Protein AF-A0A800E986-F1 (afdb_monomer_lite)

pLDDT: mean 93.39, std 3.63, range [77.56, 97.38]

Foldseek 3Di:
DVVVVVDDDDDDAQADPPDDGAQAQVPRDVVSVVPDPDDDPPRRVGGHPDDDWDWDQDPVRDIDTPD

Secondary structure (DSSP, 8-state):
-HHHH-S------SS-TTSPPPSSGGGS-HHHHTTSS---SS-TT-----PPP-EEE-TTS-EEE--

Sequence (67 aa):
MTQKFGKPIVSTSANISGEKQPKQFSEITDKIKNNVDYIVNLHQDKIMKIPSQILLINKNGRVKILR

Structure (mmCIF, N/CA/C/O backbone):
data_AF-A0A800E986-F1
#
_entry.id   AF-A0A800E986-F1
#
loop_
_atom_site.group_PDB
_atom_site.id
_atom_site.type_symbol
_atom_site.label_atom_id
_atom_site.label_alt_id
_atom_site.label_comp_id
_atom_site.label_asym_id
_atom_site.label_entity_id
_atom_site.label_seq_id
_atom_site.pdbx_PDB_ins_code
_atom_site.Cartn_x
_atom_site.Cartn_y
_atom_site.Cartn_z
_atom_site.occupancy
_atom_site.B_iso_or_equiv
_atom_site.auth_seq_id
_atom_site.auth_comp_id
_atom_site.auth_asym_id
_atom_site.auth_atom_id
_atom_site.pdbx_PDB_model_num
ATOM 1 N N . MET A 1 1 ? -6.097 -14.904 -6.066 1.00 77.56 1 MET A N 1
ATOM 2 C CA . MET A 1 1 ? -7.073 -13.841 -6.399 1.00 77.56 1 MET A CA 1
ATOM 3 C C . MET A 1 1 ? -6.842 -13.302 -7.805 1.00 77.56 1 MET A C 1
ATOM 5 O O . MET A 1 1 ? -7.710 -13.491 -8.641 1.00 77.56 1 MET A O 1
ATOM 9 N N . THR A 1 2 ? -5.668 -12.737 -8.101 1.00 81.88 2 THR A N 1
ATOM 10 C CA . THR A 1 2 ? -5.317 -12.146 -9.411 1.00 81.88 2 THR A CA 1
ATOM 11 C C . THR A 1 2 ? -5.573 -13.061 -10.613 1.00 81.88 2 THR A C 1
ATOM 13 O O . THR A 1 2 ? -6.236 -12.635 -11.548 1.00 81.88 2 THR A O 1
ATOM 16 N N . GLN A 1 3 ? -5.156 -14.334 -10.565 1.00 88.31 3 GLN A N 1
ATOM 17 C CA . GLN A 1 3 ? -5.402 -15.285 -11.667 1.00 88.31 3 GLN A CA 1
ATOM 18 C C . GLN A 1 3 ? -6.897 -15.513 -11.955 1.00 88.31 3 GLN A C 1
ATOM 20 O O . GLN A 1 3 ? -7.286 -15.651 -13.106 1.00 88.31 3 GLN A O 1
ATOM 25 N N . LYS A 1 4 ? -7.742 -15.523 -10.914 1.00 93.69 4 LYS A N 1
ATOM 26 C CA . LYS A 1 4 ? -9.194 -15.726 -11.052 1.00 93.69 4 LYS A CA 1
ATOM 27 C C . LYS A 1 4 ? -9.942 -14.443 -11.436 1.00 93.69 4 LYS A C 1
ATOM 29 O O . LYS A 1 4 ? -11.010 -14.531 -12.019 1.00 93.69 4 LYS A O 1
ATOM 34 N N . PHE A 1 5 ? -9.402 -13.269 -11.092 1.00 92.12 5 PHE A N 1
ATOM 35 C CA . PHE A 1 5 ? -10.034 -11.971 -11.363 1.00 92.12 5 PHE A CA 1
ATOM 36 C C . PHE A 1 5 ? -10.002 -11.596 -12.854 1.00 92.12 5 PHE A C 1
ATOM 38 O O . PHE A 1 5 ? -10.865 -10.861 -13.324 1.00 92.12 5 PHE A O 1
ATOM 45 N N . GLY A 1 6 ? -9.019 -12.104 -13.608 1.00 94.81 6 GLY A N 1
ATOM 46 C CA . GLY A 1 6 ? -8.954 -11.958 -15.068 1.00 94.81 6 GLY A CA 1
ATOM 47 C C . GLY A 1 6 ? -8.614 -10.550 -15.575 1.00 94.81 6 GLY A C 1
ATOM 48 O O . GLY A 1 6 ? -8.622 -10.325 -16.782 1.00 94.81 6 GLY A O 1
ATOM 49 N N . LYS A 1 7 ? -8.314 -9.597 -14.682 1.00 94.00 7 LYS A N 1
ATOM 50 C CA . LYS A 1 7 ? -7.942 -8.210 -15.005 1.00 94.00 7 LYS A CA 1
ATOM 51 C C . LYS A 1 7 ? -6.794 -7.725 -14.103 1.00 94.00 7 LYS A C 1
ATOM 53 O O . LYS A 1 7 ? -6.623 -8.264 -13.006 1.00 94.00 7 LYS A O 1
ATOM 58 N N . PRO A 1 8 ? -6.001 -6.720 -14.521 1.00 93.56 8 PRO A N 1
ATOM 59 C CA . PRO A 1 8 ? -5.036 -6.066 -13.638 1.00 93.56 8 PRO A CA 1
ATOM 60 C C . PRO A 1 8 ? 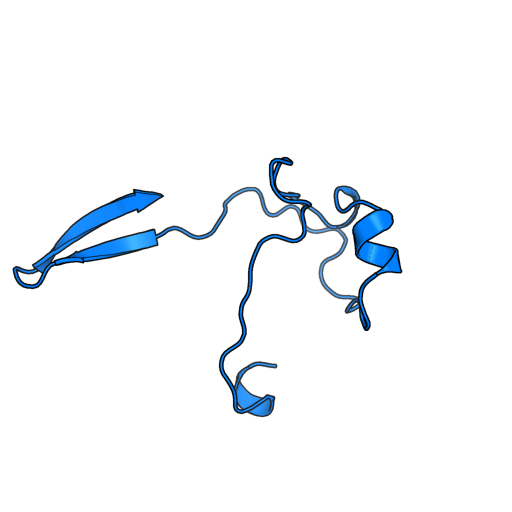-5.716 -5.442 -12.411 1.00 93.56 8 PRO A C 1
ATOM 62 O O . PRO A 1 8 ? -6.861 -5.000 -12.489 1.00 93.56 8 PRO A O 1
ATOM 65 N N . ILE A 1 9 ? -4.997 -5.385 -11.287 1.00 92.31 9 ILE A N 1
ATOM 66 C CA . ILE A 1 9 ? -5.471 -4.777 -10.037 1.00 92.31 9 ILE A CA 1
ATOM 67 C C . ILE A 1 9 ? -4.562 -3.602 -9.691 1.00 92.31 9 ILE A C 1
ATOM 69 O O . ILE A 1 9 ? -3.341 -3.753 -9.626 1.00 92.31 9 ILE A O 1
ATOM 73 N N . VAL A 1 10 ? -5.164 -2.444 -9.430 1.00 92.62 10 VAL A N 1
ATOM 74 C CA . VAL A 1 10 ? -4.462 -1.308 -8.830 1.00 92.62 10 VAL A CA 1
ATOM 75 C C . VAL A 1 10 ? -4.347 -1.572 -7.331 1.00 92.62 10 VAL A C 1
ATOM 77 O O . VAL A 1 10 ? -5.354 -1.688 -6.641 1.00 92.62 10 VAL A O 1
ATOM 80 N N . SER A 1 11 ? -3.116 -1.705 -6.837 1.00 90.44 11 SER A N 1
ATOM 81 C CA . SER A 1 11 ? -2.823 -2.030 -5.436 1.00 90.44 11 SER A CA 1
ATOM 82 C C . SER A 1 11 ? -1.993 -0.917 -4.801 1.00 90.44 11 SER A C 1
ATOM 84 O O . SER A 1 11 ? -0.765 -0.997 -4.748 1.00 90.44 11 SER A O 1
ATOM 86 N N . THR A 1 12 ? -2.660 0.137 -4.340 1.00 91.56 12 THR A N 1
ATOM 87 C CA . THR A 1 12 ? -2.046 1.234 -3.577 1.00 91.56 12 THR A CA 1
ATOM 88 C C . THR A 1 12 ? -2.203 1.011 -2.072 1.00 91.56 12 THR A C 1
ATOM 90 O O . THR A 1 12 ? -3.023 0.205 -1.637 1.00 91.56 12 THR A O 1
ATOM 93 N N . SER A 1 13 ? -1.419 1.717 -1.256 1.00 91.62 13 SER A N 1
ATOM 94 C CA . SER A 1 13 ? -1.584 1.696 0.200 1.00 91.62 13 SER A CA 1
ATOM 95 C C . SER A 1 13 ? -2.951 2.263 0.609 1.00 91.62 13 SER A C 1
ATOM 97 O O . SER A 1 13 ? -3.441 3.222 0.012 1.00 91.62 13 SER A O 1
ATOM 99 N N . ALA A 1 14 ? -3.571 1.663 1.627 1.00 94.31 14 ALA A N 1
ATOM 100 C CA . ALA A 1 14 ? -4.902 2.031 2.113 1.00 94.31 14 ALA A CA 1
ATOM 101 C C . ALA A 1 14 ? -4.842 3.221 3.091 1.00 94.31 14 ALA A C 1
ATOM 103 O O . ALA A 1 14 ? -5.125 3.079 4.278 1.00 94.31 14 ALA A O 1
ATOM 104 N N . ASN A 1 15 ? -4.442 4.390 2.592 1.00 95.12 15 ASN A N 1
ATOM 105 C CA . ASN A 1 15 ? -4.420 5.659 3.327 1.00 95.12 15 ASN A CA 1
ATOM 106 C C . ASN A 1 15 ? -5.126 6.768 2.545 1.00 95.12 15 ASN A C 1
ATOM 108 O O . ASN A 1 15 ? -5.267 6.689 1.324 1.00 95.12 15 ASN A O 1
ATOM 112 N N . ILE A 1 16 ? -5.531 7.829 3.244 1.00 95.69 16 ILE A N 1
ATOM 113 C CA . ILE A 1 16 ? -5.981 9.057 2.587 1.00 95.69 16 ILE A CA 1
ATOM 114 C C . ILE A 1 16 ? -4.760 9.744 1.961 1.00 95.69 16 ILE A C 1
ATOM 116 O O . ILE A 1 16 ? -3.642 9.668 2.479 1.00 95.69 16 ILE A O 1
ATOM 120 N N . SER A 1 17 ? -4.954 10.393 0.813 1.00 93.75 17 SER A N 1
ATOM 121 C CA . SER A 1 17 ? -3.883 11.129 0.136 1.00 93.75 17 SER A CA 1
ATOM 122 C C . SER A 1 17 ? -3.249 12.167 1.069 1.00 93.75 17 SER A C 1
ATOM 124 O O . SER A 1 17 ? -3.955 12.904 1.753 1.00 93.75 17 SER A O 1
ATOM 126 N N . GLY A 1 18 ? -1.916 12.215 1.098 1.00 93.44 18 GLY A N 1
ATOM 127 C CA . GLY A 1 18 ? -1.144 13.078 1.998 1.00 93.44 18 GLY A CA 1
ATOM 128 C C . GLY A 1 18 ? -0.904 12.496 3.395 1.00 93.44 18 GLY A C 1
ATOM 129 O O . GLY A 1 18 ? 0.005 12.954 4.084 1.00 93.44 18 GLY A O 1
ATOM 130 N N . GLU A 1 19 ? 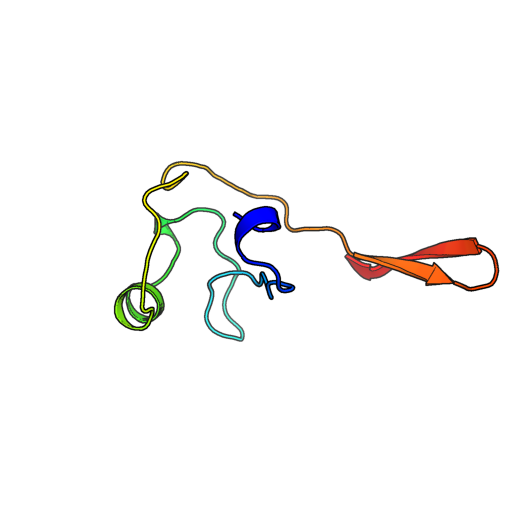-1.641 11.460 3.804 1.00 94.88 19 GLU A N 1
ATOM 131 C CA . GLU A 1 19 ? -1.399 10.772 5.073 1.00 94.88 19 GLU A CA 1
ATOM 132 C C . GLU A 1 19 ? -0.290 9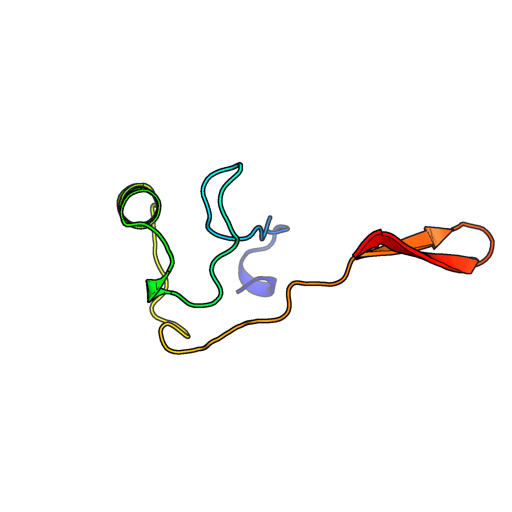.719 4.961 1.00 94.88 19 GLU A C 1
ATOM 134 O O . GLU A 1 19 ? 0.102 9.268 3.879 1.00 94.88 19 GLU A O 1
ATOM 139 N N . LYS A 1 20 ? 0.222 9.304 6.121 1.00 92.62 20 LYS A N 1
ATOM 140 C CA . LYS A 1 20 ? 1.226 8.247 6.220 1.00 92.62 20 LYS A CA 1
ATOM 141 C C . LYS A 1 20 ? 0.637 6.903 5.781 1.00 92.62 20 LYS A C 1
ATOM 143 O O . LYS A 1 20 ? -0.500 6.574 6.099 1.00 92.62 20 LYS A O 1
ATOM 148 N N . GLN A 1 21 ? 1.446 6.099 5.096 1.00 93.12 21 GLN A N 1
ATOM 149 C CA . GLN A 1 21 ? 1.055 4.746 4.701 1.00 93.12 21 GLN A CA 1
ATOM 150 C C . GLN A 1 21 ? 0.926 3.843 5.943 1.00 93.12 21 GLN A C 1
ATOM 152 O O . GLN A 1 21 ? 1.863 3.824 6.754 1.00 93.12 21 GLN A O 1
ATOM 157 N N . PRO A 1 22 ? -0.179 3.087 6.093 1.00 94.25 22 PRO A N 1
ATOM 158 C CA . PRO A 1 22 ? -0.361 2.164 7.201 1.00 94.25 22 PRO A CA 1
ATOM 159 C C . PRO A 1 22 ? 0.596 0.983 7.060 1.00 94.25 22 PRO A C 1
ATOM 161 O O . PRO A 1 22 ? 0.788 0.434 5.973 1.00 94.25 22 PRO A O 1
ATOM 164 N N . LYS A 1 23 ? 1.168 0.564 8.180 1.00 9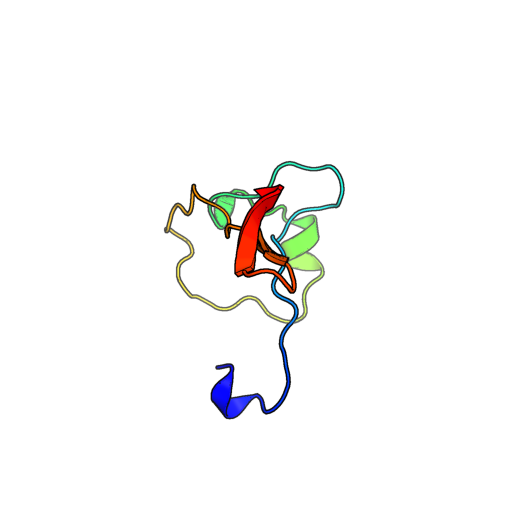4.12 23 LYS A N 1
ATOM 165 C CA . LYS A 1 23 ? 2.017 -0.624 8.294 1.00 94.12 23 LYS A CA 1
ATOM 166 C C . LYS A 1 23 ? 1.223 -1.863 8.679 1.00 94.12 23 LYS A C 1
ATOM 168 O O . LYS A 1 23 ? 1.711 -2.968 8.489 1.00 94.12 23 LYS A O 1
ATOM 173 N N . GLN A 1 24 ? 0.030 -1.701 9.234 1.00 94.62 24 GLN A N 1
ATOM 174 C CA . GLN A 1 24 ? -0.835 -2.798 9.667 1.00 94.62 24 GLN A CA 1
ATOM 175 C C . GLN A 1 24 ? -2.304 -2.383 9.581 1.00 94.62 24 GLN A C 1
ATOM 177 O O . GLN A 1 24 ? -2.616 -1.197 9.469 1.00 94.62 24 GLN A O 1
ATOM 182 N N . PHE A 1 25 ? -3.213 -3.354 9.656 1.00 95.06 25 PHE A N 1
ATOM 183 C CA . PHE A 1 25 ? -4.646 -3.106 9.479 1.00 95.06 25 PHE A CA 1
ATOM 184 C C . PHE A 1 25 ? -5.224 -2.130 10.512 1.00 95.06 25 PHE A C 1
ATOM 186 O O . PHE A 1 25 ? -6.036 -1.277 10.160 1.00 95.06 25 PHE A O 1
ATOM 193 N N . SER A 1 26 ? -4.774 -2.198 11.768 1.00 95.00 26 SER A N 1
ATOM 194 C CA . SER A 1 26 ? -5.252 -1.302 12.830 1.00 95.00 26 SER A CA 1
ATOM 195 C C . SER A 1 26 ? -4.878 0.171 12.616 1.00 95.00 26 SER A C 1
ATOM 197 O O . SER A 1 26 ? -5.480 1.033 13.244 1.00 95.00 26 SER A O 1
ATOM 199 N N . GLU A 1 27 ? -3.906 0.473 11.746 1.00 95.56 27 GLU A N 1
ATOM 200 C CA . GLU A 1 27 ? -3.533 1.849 11.381 1.00 95.56 27 GLU A CA 1
ATOM 201 C C . GLU A 1 27 ? -4.419 2.424 10.261 1.00 95.56 27 GLU A C 1
ATOM 203 O O . GLU A 1 27 ? -4.364 3.622 9.990 1.00 95.56 27 GLU A O 1
ATOM 208 N N . ILE A 1 28 ? -5.240 1.598 9.600 1.00 95.62 28 ILE A N 1
ATOM 209 C CA . ILE A 1 28 ? -6.192 2.065 8.587 1.00 95.62 28 ILE A CA 1
ATOM 210 C C . ILE A 1 28 ? -7.343 2.781 9.297 1.00 95.62 28 ILE A C 1
ATOM 212 O O . ILE A 1 28 ? -7.957 2.237 10.220 1.00 95.62 28 ILE A O 1
ATOM 216 N N . THR A 1 29 ? -7.657 3.994 8.846 1.00 96.75 29 THR A N 1
ATOM 217 C CA . THR A 1 29 ? -8.710 4.822 9.442 1.00 96.75 29 THR A CA 1
ATOM 218 C C . THR A 1 29 ? -10.098 4.238 9.190 1.00 96.75 29 THR A C 1
ATOM 220 O O . THR A 1 29 ? -10.373 3.662 8.133 1.00 96.75 29 THR A O 1
ATOM 223 N N . ASP A 1 30 ? -11.020 4.447 10.129 1.00 96.62 30 ASP A N 1
ATOM 224 C CA . ASP A 1 30 ? -12.409 3.996 9.965 1.00 96.62 30 ASP A CA 1
ATOM 225 C C . ASP A 1 30 ? -13.112 4.709 8.806 1.00 96.62 30 ASP A C 1
ATOM 227 O O . ASP A 1 30 ? -14.003 4.146 8.177 1.00 96.62 30 ASP A O 1
ATOM 231 N N . LYS A 1 31 ? -12.639 5.907 8.433 1.00 96.56 31 LYS A N 1
ATOM 232 C CA . LYS A 1 31 ? -13.061 6.587 7.206 1.00 96.56 31 LYS A CA 1
ATOM 233 C C . LYS A 1 31 ? -12.869 5.697 5.978 1.00 96.56 31 LYS A C 1
ATOM 235 O O . LYS A 1 31 ? -13.775 5.623 5.162 1.00 96.56 31 LYS A O 1
ATOM 240 N N . ILE A 1 32 ? -11.736 5.008 5.839 1.00 96.56 32 ILE A N 1
ATOM 241 C CA . ILE A 1 32 ? -11.533 4.072 4.725 1.00 96.56 32 ILE A CA 1
ATOM 242 C C . ILE A 1 32 ? -12.373 2.814 4.937 1.00 96.56 32 ILE A C 1
ATOM 244 O O . ILE A 1 32 ? -13.082 2.411 4.020 1.00 96.56 32 ILE A O 1
ATOM 248 N N . LYS A 1 33 ? -12.350 2.221 6.139 1.00 95.62 33 LYS A N 1
ATOM 249 C CA . LYS A 1 33 ? -13.062 0.958 6.414 1.00 95.62 33 LYS A CA 1
ATOM 250 C C . LYS A 1 33 ? -14.567 1.046 6.143 1.00 95.62 33 LYS A C 1
ATOM 252 O O . LYS A 1 33 ? -15.147 0.085 5.656 1.00 95.62 33 LYS A O 1
ATOM 257 N N . ASN A 1 34 ? -15.172 2.200 6.412 1.00 97.38 34 ASN A N 1
ATOM 258 C CA . ASN A 1 34 ? -16.603 2.433 6.231 1.00 97.38 34 ASN A CA 1
ATOM 259 C C . ASN A 1 34 ? -16.986 2.863 4.801 1.00 97.38 34 ASN A C 1
ATOM 261 O O . ASN A 1 34 ? -18.171 2.992 4.519 1.00 97.38 34 ASN A O 1
ATOM 265 N N . ASN A 1 35 ? -16.018 3.122 3.913 1.00 97.00 35 ASN A N 1
ATOM 266 C CA . ASN A 1 35 ? -16.257 3.598 2.540 1.00 97.00 35 ASN A CA 1
ATOM 267 C C . ASN A 1 35 ? -15.788 2.602 1.462 1.00 97.00 35 ASN A C 1
ATOM 269 O O . ASN A 1 35 ? -15.682 2.970 0.295 1.00 97.00 35 ASN A O 1
ATOM 273 N N . VAL A 1 36 ? -15.479 1.358 1.835 1.00 96.44 36 VAL A N 1
ATOM 274 C CA . VAL A 1 36 ? -15.119 0.288 0.893 1.00 96.44 36 VAL A CA 1
ATOM 275 C C . VAL A 1 36 ? -16.219 -0.764 0.826 1.00 96.44 36 VAL A C 1
ATOM 277 O O . VAL A 1 36 ? -16.864 -1.055 1.829 1.00 96.44 36 VAL A O 1
ATOM 280 N N . ASP A 1 37 ? -16.388 -1.384 -0.340 1.00 97.31 37 ASP A N 1
ATOM 281 C CA . ASP A 1 37 ? -17.408 -2.422 -0.541 1.00 97.31 37 ASP A CA 1
ATOM 282 C C . ASP A 1 37 ? -17.093 -3.721 0.214 1.00 97.31 37 ASP A C 1
ATOM 284 O O . ASP A 1 37 ? -17.991 -4.481 0.575 1.00 97.31 37 ASP A O 1
ATOM 288 N N . TYR A 1 38 ? -15.806 -4.010 0.430 1.00 95.19 38 TYR A N 1
ATOM 289 C CA . TYR A 1 38 ? -15.378 -5.246 1.073 1.00 95.19 38 TYR A CA 1
ATOM 290 C C . TYR A 1 38 ? -13.990 -5.135 1.712 1.00 95.19 38 TYR A C 1
ATOM 292 O O . TYR A 1 38 ? -13.045 -4.623 1.110 1.00 95.19 38 TYR A O 1
ATOM 300 N N . ILE A 1 39 ? -13.854 -5.706 2.912 1.00 94.81 39 ILE A N 1
ATOM 301 C CA . ILE A 1 39 ? -12.581 -5.904 3.611 1.00 94.81 39 ILE A CA 1
ATOM 302 C C . ILE A 1 39 ? -12.378 -7.403 3.799 1.00 94.81 39 ILE A C 1
ATOM 304 O O . ILE A 1 39 ? -13.159 -8.071 4.475 1.00 94.81 39 ILE A O 1
ATOM 308 N N . VAL A 1 40 ? -11.303 -7.937 3.225 1.00 92.31 40 VAL A N 1
ATOM 309 C CA . VAL A 1 40 ? -10.965 -9.352 3.384 1.00 92.31 40 VAL A CA 1
ATOM 310 C C . VAL A 1 40 ? -10.410 -9.630 4.788 1.00 92.31 40 VAL A C 1
ATOM 312 O O . VAL A 1 40 ? -9.623 -8.856 5.334 1.00 92.31 40 VAL A O 1
ATOM 315 N N . ASN A 1 41 ? -10.777 -10.766 5.374 1.00 91.81 41 ASN A N 1
ATOM 316 C CA . ASN A 1 41 ? -10.346 -11.209 6.703 1.00 91.81 41 ASN A CA 1
ATOM 317 C C . ASN A 1 41 ? -8.964 -11.89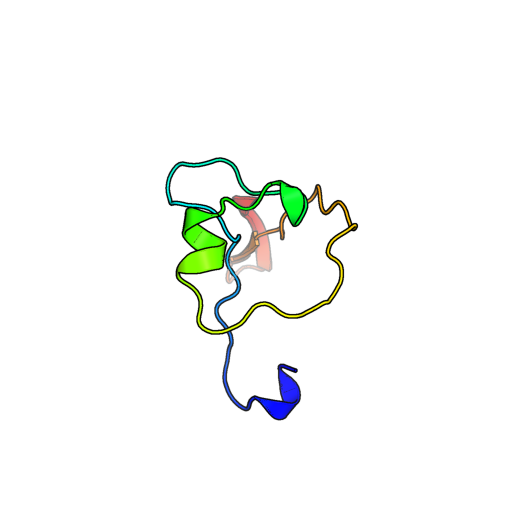5 6.688 1.00 91.81 41 ASN A C 1
ATOM 319 O O . ASN A 1 41 ? -8.783 -12.978 7.243 1.00 91.81 41 ASN A O 1
ATOM 323 N N . LEU A 1 42 ? -7.977 -11.281 6.033 1.00 90.38 42 LEU A N 1
ATOM 324 C CA . LEU A 1 42 ? -6.616 -11.813 5.932 1.00 90.38 42 LEU A CA 1
ATOM 325 C C . LEU A 1 42 ? -5.599 -10.824 6.503 1.00 90.38 42 LEU A C 1
ATOM 327 O O . LEU A 1 42 ? -5.663 -9.631 6.235 1.00 90.38 42 LEU A O 1
ATOM 331 N N . HIS A 1 43 ? -4.611 -11.351 7.231 1.00 86.12 43 HIS A N 1
ATOM 332 C CA . HIS A 1 43 ? -3.396 -10.629 7.638 1.00 86.12 43 HIS A CA 1
ATOM 333 C C . HIS A 1 43 ? -3.616 -9.337 8.448 1.00 86.12 43 HIS A C 1
ATOM 335 O O . HIS A 1 43 ? -2.780 -8.439 8.388 1.00 86.12 43 HIS A O 1
ATOM 341 N N . GLN A 1 44 ? -4.688 -9.255 9.240 1.00 90.88 44 GLN A N 1
ATOM 342 C CA . GLN A 1 44 ? -4.992 -8.052 10.024 1.00 90.88 44 GLN A CA 1
ATOM 343 C C . GLN A 1 44 ? -3.938 -7.754 11.110 1.00 90.88 44 GLN A C 1
ATOM 345 O O . GLN A 1 44 ? -3.636 -6.590 11.363 1.00 90.88 44 GLN A O 1
ATOM 350 N N . ASP A 1 45 ? -3.279 -8.787 11.644 1.00 92.62 45 ASP A N 1
ATOM 351 C CA . ASP A 1 45 ? -2.257 -8.640 12.695 1.00 92.62 45 ASP A CA 1
ATOM 352 C C . ASP A 1 45 ? -0.821 -8.530 12.153 1.00 92.62 45 ASP A C 1
ATOM 354 O O . ASP A 1 45 ? 0.146 -8.470 12.915 1.00 92.62 45 ASP A O 1
ATOM 358 N N . LYS A 1 46 ? -0.637 -8.540 10.825 1.00 91.50 46 LYS A N 1
ATOM 359 C CA . LYS A 1 46 ? 0.702 -8.480 10.224 1.00 91.50 46 LYS A CA 1
ATOM 360 C C . LYS A 1 46 ? 1.194 -7.042 10.106 1.00 91.50 46 LYS A C 1
ATOM 362 O O . LYS A 1 46 ? 0.497 -6.172 9.592 1.00 91.50 46 LYS A O 1
ATOM 367 N N . ILE A 1 47 ? 2.459 -6.839 10.476 1.00 92.69 47 ILE A N 1
ATOM 368 C CA . ILE A 1 47 ? 3.165 -5.568 10.295 1.00 92.69 47 ILE A CA 1
ATOM 369 C C . ILE A 1 47 ? 4.011 -5.625 9.018 1.00 92.69 47 ILE A C 1
ATOM 371 O O . ILE A 1 47 ? 5.009 -6.341 8.944 1.00 92.69 47 ILE A O 1
ATOM 375 N N . MET A 1 48 ? 3.647 -4.825 8.023 1.00 88.12 48 MET A N 1
ATOM 376 C CA . MET A 1 48 ? 4.359 -4.629 6.763 1.00 88.12 48 MET A CA 1
ATOM 377 C C . MET A 1 48 ? 5.040 -3.259 6.766 1.00 88.12 48 MET A C 1
ATOM 379 O O . MET A 1 48 ? 4.439 -2.232 6.467 1.00 88.12 48 MET A O 1
ATOM 383 N N . LYS A 1 49 ? 6.323 -3.232 7.142 1.00 87.81 49 LYS A N 1
ATOM 384 C CA . LYS A 1 49 ? 7.085 -1.977 7.286 1.00 87.81 49 LYS A CA 1
ATOM 385 C C . LYS A 1 49 ? 7.718 -1.483 5.986 1.00 87.81 49 LYS A C 1
ATOM 387 O O . LYS A 1 49 ? 8.082 -0.312 5.914 1.00 87.81 49 LYS A O 1
ATOM 392 N N . ILE A 1 50 ? 7.901 -2.375 5.012 1.00 88.56 50 ILE A N 1
ATOM 393 C CA . ILE A 1 50 ? 8.662 -2.111 3.790 1.00 88.56 50 ILE A CA 1
ATOM 394 C C . ILE A 1 50 ? 7.673 -2.012 2.624 1.00 88.56 50 ILE A C 1
ATOM 396 O O . ILE A 1 50 ? 7.031 -3.014 2.303 1.00 88.56 50 ILE A O 1
ATOM 400 N N . PRO A 1 51 ? 7.516 -0.834 1.999 1.00 87.31 51 PRO A N 1
ATOM 401 C CA . PRO A 1 51 ? 6.686 -0.700 0.811 1.00 87.31 51 PRO A CA 1
ATOM 402 C C . PRO A 1 51 ? 7.382 -1.327 -0.408 1.00 87.31 51 PRO A C 1
ATOM 404 O O . PRO A 1 51 ? 8.583 -1.590 -0.396 1.00 87.31 51 PRO A O 1
ATOM 407 N N . SER A 1 52 ? 6.640 -1.539 -1.496 1.00 90.44 52 SER A N 1
ATOM 408 C CA . SER A 1 52 ? 7.219 -2.037 -2.752 1.00 90.44 52 SER A CA 1
ATOM 409 C C . SER A 1 52 ? 8.298 -1.093 -3.281 1.00 90.44 52 SER A C 1
ATOM 411 O O . SER A 1 52 ? 8.090 0.118 -3.269 1.00 90.44 52 SER A O 1
ATOM 413 N N . GLN A 1 53 ? 9.392 -1.635 -3.808 1.00 94.31 53 GLN A N 1
ATOM 414 C CA . GLN A 1 53 ? 10.388 -0.845 -4.530 1.00 94.31 53 GLN A CA 1
ATOM 415 C C . GLN A 1 53 ? 9.933 -0.592 -5.972 1.00 94.31 53 GLN A C 1
ATOM 417 O O . GLN A 1 53 ? 9.255 -1.429 -6.574 1.00 94.31 53 GLN A O 1
ATOM 422 N N . ILE A 1 54 ? 10.302 0.557 -6.532 1.00 94.38 54 ILE A N 1
ATOM 423 C CA . ILE A 1 54 ? 10.077 0.896 -7.938 1.00 94.38 54 ILE A CA 1
ATOM 424 C C . ILE A 1 54 ? 11.432 1.071 -8.612 1.00 94.38 54 ILE A C 1
ATOM 426 O O . ILE A 1 54 ? 12.187 1.997 -8.312 1.00 94.38 54 ILE A O 1
ATOM 430 N N . LEU A 1 55 ? 11.701 0.196 -9.577 1.00 96.38 55 LEU A N 1
ATOM 431 C CA . LEU A 1 55 ? 12.897 0.228 -10.407 1.00 96.38 55 LEU A CA 1
ATOM 432 C C . LEU A 1 55 ? 12.525 0.722 -11.804 1.00 96.38 55 LEU A C 1
ATOM 434 O O . LEU A 1 55 ? 11.652 0.156 -12.458 1.00 96.38 55 LEU A O 1
ATOM 438 N N . LEU A 1 56 ? 13.209 1.758 -12.276 1.00 96.81 56 LEU A N 1
ATOM 439 C CA . LEU A 1 56 ? 13.142 2.195 -13.664 1.00 96.81 56 LEU A CA 1
ATOM 440 C C . LEU A 1 56 ? 14.279 1.542 -14.451 1.00 96.81 56 LEU A C 1
ATOM 442 O O . LEU A 1 56 ? 15.453 1.794 -14.177 1.00 96.81 56 LEU A O 1
ATOM 446 N N . ILE A 1 57 ? 13.927 0.735 -15.450 1.00 97.19 57 ILE A N 1
ATOM 447 C CA . ILE A 1 57 ? 14.883 0.091 -16.355 1.00 97.19 57 ILE A CA 1
ATOM 448 C C . ILE A 1 57 ? 14.920 0.890 -17.659 1.00 97.19 57 ILE A C 1
ATOM 450 O O . ILE A 1 57 ? 13.921 0.991 -18.370 1.00 97.19 57 ILE A O 1
ATOM 454 N N . ASN A 1 58 ? 16.070 1.489 -17.965 1.00 96.44 58 ASN A N 1
ATOM 455 C CA . ASN A 1 58 ? 16.266 2.267 -19.187 1.00 96.44 58 ASN A CA 1
ATOM 456 C C . ASN A 1 58 ? 16.556 1.352 -20.384 1.00 96.44 58 ASN A C 1
ATOM 458 O O . ASN A 1 58 ? 17.058 0.242 -20.226 1.00 96.44 58 ASN A O 1
ATOM 462 N N . LYS A 1 59 ? 16.335 1.858 -21.605 1.00 96.00 59 LYS A N 1
ATOM 463 C CA . LYS A 1 59 ? 16.604 1.112 -22.852 1.00 96.00 59 LYS A CA 1
ATOM 464 C C . LYS A 1 59 ? 18.058 0.638 -22.997 1.00 96.00 59 LYS A C 1
ATOM 466 O O . LYS A 1 59 ? 18.306 -0.346 -23.675 1.00 96.00 59 LYS A O 1
ATOM 471 N N . ASN A 1 60 ? 19.008 1.321 -22.356 1.00 96.06 60 ASN A N 1
ATOM 472 C CA . ASN A 1 60 ? 20.425 0.939 -22.324 1.00 96.06 60 ASN A CA 1
ATOM 473 C C . ASN A 1 60 ? 20.772 -0.061 -21.200 1.00 96.06 60 ASN A C 1
ATOM 475 O O . ASN A 1 60 ? 21.945 -0.234 -20.882 1.00 96.06 60 ASN A O 1
ATOM 479 N N . GLY A 1 61 ? 19.770 -0.652 -20.542 1.00 94.25 61 GLY A N 1
ATOM 480 C CA . GLY A 1 61 ? 19.942 -1.610 -19.449 1.00 94.25 61 GLY A CA 1
ATOM 481 C C . GLY A 1 61 ? 20.272 -0.990 -18.088 1.00 94.25 61 GLY A C 1
ATOM 482 O O . GLY A 1 61 ? 20.362 -1.717 -17.102 1.00 94.25 61 GLY A O 1
ATOM 483 N N . ARG A 1 62 ? 20.429 0.339 -17.978 1.00 96.69 62 ARG A N 1
ATOM 484 C CA . ARG A 1 62 ? 20.704 0.984 -16.683 1.00 96.69 62 ARG A CA 1
ATOM 485 C C . ARG A 1 62 ? 19.465 0.985 -15.793 1.00 96.69 62 ARG A C 1
ATOM 487 O O . ARG A 1 62 ? 18.402 1.457 -16.205 1.00 96.69 62 A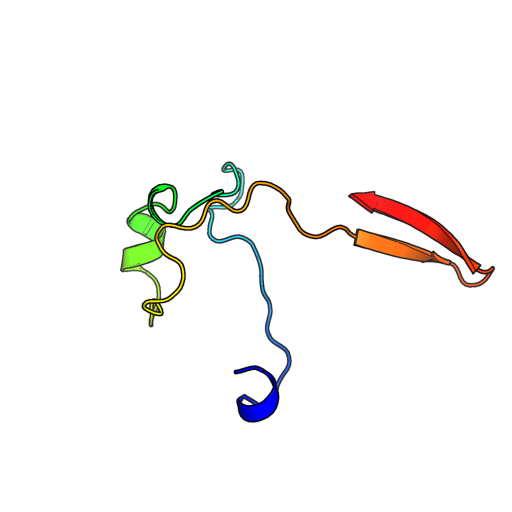RG A O 1
ATOM 494 N N . VAL A 1 63 ? 19.639 0.546 -14.549 1.00 97.25 63 VAL A N 1
ATOM 495 C CA . VAL A 1 63 ? 18.599 0.557 -13.516 1.00 97.25 63 VAL A CA 1
ATOM 496 C C . VAL A 1 63 ? 18.721 1.821 -12.670 1.00 97.25 63 VAL A C 1
ATOM 498 O O . VAL A 1 63 ? 19.803 2.158 -12.194 1.00 97.25 63 VAL A O 1
ATOM 501 N N . LYS A 1 64 ? 17.601 2.514 -12.464 1.00 97.06 64 LYS A N 1
ATOM 502 C CA . LYS A 1 64 ? 17.469 3.609 -11.501 1.00 97.06 64 LYS A CA 1
ATOM 503 C C . LYS A 1 64 ? 16.449 3.209 -10.442 1.00 97.06 64 LYS A C 1
ATOM 505 O O . LYS A 1 64 ? 15.301 2.921 -10.771 1.00 97.06 64 LYS A O 1
ATOM 510 N N . ILE A 1 65 ? 16.862 3.219 -9.180 1.00 95.94 65 ILE A N 1
ATOM 511 C CA . ILE A 1 65 ? 15.956 3.020 -8.046 1.00 95.94 65 ILE A CA 1
ATOM 512 C C . ILE A 1 65 ? 15.192 4.329 -7.836 1.00 95.94 65 ILE A C 1
ATOM 514 O O . ILE A 1 65 ? 15.808 5.386 -7.692 1.00 95.94 65 ILE A O 1
ATOM 518 N N . LEU A 1 66 ? 13.861 4.277 -7.887 1.00 94.75 66 LEU A N 1
ATOM 519 C CA . LEU A 1 66 ? 13.000 5.432 -7.615 1.00 94.75 66 LEU A CA 1
ATOM 520 C C . LEU A 1 66 ? 12.542 5.454 -6.155 1.00 94.75 66 LEU A C 1
ATOM 522 O O . LEU A 1 66 ? 12.441 6.529 -5.571 1.00 94.75 66 LEU A O 1
ATOM 526 N N . ARG A 1 67 ? 12.269 4.277 -5.587 1.00 91.44 67 ARG A N 1
ATOM 527 C CA . ARG A 1 67 ? 12.008 4.032 -4.164 1.00 91.44 67 ARG A CA 1
ATOM 528 C C . ARG A 1 67 ? 12.135 2.551 -3.849 1.00 91.44 67 ARG A C 1
ATOM 530 O O . ARG A 1 67 ? 12.093 1.764 -4.822 1.00 91.44 67 ARG A O 1
#

Radius of gyration: 15.6 Å; chains: 1; bounding box: 38×29×36 Å